Protein AF-A0A1J4JTQ0-F1 (afdb_monomer)

Organism: NCBI:txid1144522

pLDDT: mean 70.27, std 13.21, range [45.16, 94.12]

Sequence (98 aa):
MDFAPSFDVSWDAPAAPTPKPAPVQVQPAIQKPKLDAFGVDEAFANFQPNFSTEVEQQKLIQPDPVPPINDISNTAAAQIFSDFCKNKFGFTPVFNQK

Secondary structure (DSSP, 8-state):
--------GGGGSPPPPPPPPPP----S-------TTSTHHHHHTT----S----------PPPPPPP----TTSHHHHHHHHHHHHHHS--------

Foldseek 3Di:
DDDDDDDDPVVVDPDDPDPDPDPDDPDDPDDPPPPVVDPVCVVCVPDDPPDDPDDPPDDPPDDDDDDDDQFCCPPPVLVVVQVVCCVPPNDGDDRHDD

Mean predicted aligned error: 22.01 Å

Solvent-accessible surface area (backbone atoms only — not comparable to full-atom values): 7130 Å² total; per-residue (Å²): 135,85,84,76,87,78,80,81,66,78,80,78,58,77,77,73,81,76,78,75,80,72,81,80,73,82,68,75,79,74,75,74,76,77,66,78,85,50,83,52,65,78,75,47,71,80,63,74,78,94,62,84,84,77,71,76,79,74,81,80,77,76,75,80,81,79,78,82,84,72,69,52,69,89,37,74,65,42,48,55,51,32,52,49,36,36,76,76,72,7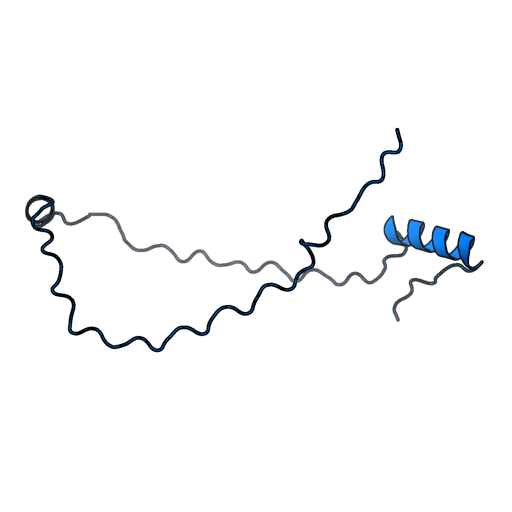2,42,74,76,79,68,78,71,128

Structure (mmCIF, N/CA/C/O backbone):
data_AF-A0A1J4JTQ0-F1
#
_entry.id   AF-A0A1J4JTQ0-F1
#
loop_
_atom_site.group_PDB
_atom_site.id
_atom_site.type_symbol
_atom_site.label_atom_id
_atom_site.label_alt_id
_atom_site.label_comp_id
_atom_site.label_asym_id
_atom_site.label_entity_id
_atom_site.label_seq_id
_atom_site.pdbx_PDB_ins_code
_atom_site.Cartn_x
_atom_site.Cartn_y
_atom_site.Cartn_z
_atom_site.occupancy
_atom_site.B_iso_or_equiv
_atom_site.auth_seq_id
_atom_site.auth_comp_id
_atom_site.auth_asym_id
_atom_site.auth_atom_id
_atom_site.pdbx_PDB_model_num
ATOM 1 N N . MET A 1 1 ? 23.248 -36.988 4.191 1.00 45.16 1 MET A N 1
ATOM 2 C CA . MET A 1 1 ? 21.977 -36.683 4.875 1.00 45.16 1 MET A CA 1
ATOM 3 C C . MET A 1 1 ? 21.374 -35.519 4.124 1.00 45.16 1 MET A C 1
ATOM 5 O O . MET A 1 1 ? 21.871 -34.411 4.267 1.00 45.16 1 MET A O 1
ATOM 9 N N . ASP A 1 2 ? 20.406 -35.796 3.257 1.00 55.28 2 ASP A N 1
ATOM 10 C CA . ASP A 1 2 ? 19.734 -34.768 2.465 1.00 55.28 2 ASP A CA 1
ATOM 11 C C . ASP A 1 2 ? 18.602 -34.169 3.295 1.00 55.28 2 ASP A C 1
ATOM 13 O O . ASP A 1 2 ? 17.637 -34.848 3.643 1.00 55.28 2 ASP A O 1
ATOM 17 N N . PHE A 1 3 ? 18.748 -32.897 3.658 1.00 59.88 3 PHE A N 1
ATOM 18 C CA . PHE A 1 3 ? 17.670 -32.124 4.254 1.00 59.88 3 PHE A CA 1
ATOM 19 C C . PHE A 1 3 ? 16.795 -31.604 3.111 1.00 59.88 3 PHE A C 1
ATOM 21 O O . PHE A 1 3 ? 17.137 -30.618 2.462 1.00 59.88 3 PHE A O 1
ATOM 28 N N . ALA A 1 4 ? 15.694 -32.299 2.830 1.00 62.00 4 ALA A N 1
ATOM 29 C CA . ALA A 1 4 ? 14.656 -31.814 1.931 1.00 62.00 4 ALA A CA 1
ATOM 30 C C . ALA A 1 4 ? 13.640 -31.014 2.764 1.00 62.00 4 ALA A C 1
ATOM 32 O O . ALA A 1 4 ? 12.892 -31.620 3.533 1.00 62.00 4 ALA A O 1
ATOM 33 N N . PRO A 1 5 ? 13.602 -29.672 2.675 1.00 67.00 5 PRO A N 1
ATOM 34 C CA . PRO A 1 5 ? 12.589 -28.904 3.382 1.00 67.00 5 PRO A CA 1
ATOM 35 C C . PRO A 1 5 ? 11.219 -29.173 2.744 1.00 67.00 5 PRO A C 1
ATOM 37 O O . PRO A 1 5 ? 10.954 -28.754 1.619 1.00 67.00 5 PRO A O 1
ATOM 40 N N . SER A 1 6 ? 10.341 -29.876 3.459 1.00 70.19 6 SER A N 1
ATOM 41 C CA . SER A 1 6 ? 8.919 -29.946 3.125 1.00 70.19 6 SER A CA 1
ATOM 42 C C . SER A 1 6 ? 8.226 -28.720 3.712 1.00 70.19 6 SER A C 1
ATOM 44 O O . SER A 1 6 ? 8.169 -28.562 4.931 1.00 70.19 6 SER A O 1
ATOM 46 N N . PHE A 1 7 ? 7.724 -27.837 2.855 1.00 64.25 7 PHE A N 1
ATOM 47 C CA . PHE A 1 7 ? 6.892 -26.720 3.286 1.00 64.25 7 PHE A CA 1
ATOM 48 C C . PHE A 1 7 ? 5.479 -27.253 3.555 1.00 64.25 7 PHE A C 1
ATOM 50 O O . PHE A 1 7 ? 4.851 -27.804 2.652 1.00 64.25 7 PHE A O 1
ATOM 57 N N . ASP A 1 8 ? 4.999 -27.150 4.793 1.00 63.84 8 ASP A N 1
ATOM 58 C CA . ASP A 1 8 ? 3.634 -27.536 5.148 1.00 63.84 8 ASP A CA 1
ATOM 59 C C . ASP A 1 8 ? 2.659 -26.459 4.633 1.00 63.84 8 ASP A C 1
ATOM 61 O O . ASP A 1 8 ? 2.689 -25.305 5.060 1.00 63.84 8 ASP A O 1
ATOM 65 N N . VAL A 1 9 ? 1.835 -26.822 3.646 1.00 59.84 9 VAL A N 1
ATOM 66 C CA . VAL A 1 9 ? 0.909 -25.921 2.923 1.00 59.84 9 VAL A CA 1
ATOM 67 C C . VAL A 1 9 ? -0.408 -25.724 3.697 1.00 59.84 9 VAL A C 1
ATOM 69 O O . VAL A 1 9 ? -1.338 -25.080 3.223 1.00 59.84 9 VAL A O 1
ATOM 72 N N . SER A 1 10 ? -0.509 -26.241 4.922 1.00 63.38 10 SER A N 1
ATOM 73 C CA . SER A 1 10 ? -1.732 -26.179 5.737 1.00 63.38 10 SER A CA 1
ATOM 74 C C . SER A 1 10 ? -2.139 -24.771 6.202 1.00 63.38 10 SER A C 1
ATOM 76 O O . SER A 1 10 ? -3.251 -24.602 6.701 1.00 63.38 10 SER A O 1
ATOM 78 N N . TRP A 1 11 ? -1.304 -23.748 5.994 1.00 61.84 11 TRP A N 1
ATOM 79 C CA . TRP A 1 11 ? -1.642 -22.350 6.296 1.00 61.84 11 TRP A CA 1
ATOM 80 C C . TRP A 1 11 ? -2.458 -21.644 5.196 1.00 61.84 11 TRP A C 1
ATOM 82 O O . TRP A 1 11 ? -3.105 -20.642 5.486 1.00 61.84 11 TRP A O 1
ATOM 92 N N . ASP A 1 12 ? -2.452 -22.167 3.962 1.00 56.19 12 ASP A N 1
ATOM 93 C CA . ASP A 1 12 ? -3.169 -21.598 2.803 1.00 56.19 12 ASP A CA 1
ATOM 94 C C . ASP A 1 12 ? -4.558 -22.242 2.603 1.00 56.19 12 ASP A C 1
ATOM 96 O O . ASP A 1 12 ? -5.215 -22.100 1.571 1.00 56.19 12 ASP A O 1
ATOM 100 N N . ALA A 1 13 ? -5.027 -22.997 3.602 1.00 65.12 13 ALA A N 1
ATOM 101 C CA . ALA A 1 13 ? -6.373 -23.542 3.591 1.00 65.12 13 ALA A CA 1
ATOM 102 C C . ALA A 1 13 ? -7.386 -22.405 3.830 1.00 65.12 13 ALA A C 1
ATOM 104 O O . ALA A 1 13 ? -7.284 -21.700 4.840 1.00 65.12 13 ALA A O 1
ATOM 105 N N . PRO A 1 14 ? -8.390 -22.218 2.952 1.00 64.56 14 PRO A N 1
ATOM 106 C CA . PRO A 1 14 ? -9.428 -21.226 3.184 1.00 64.56 14 PRO A CA 1
ATOM 107 C C . PRO A 1 14 ? -10.135 -21.542 4.502 1.00 64.56 14 PRO A C 1
ATOM 109 O O . PRO A 1 14 ? -10.535 -22.684 4.744 1.00 64.56 14 PRO A O 1
ATOM 112 N N . ALA A 1 15 ? -10.280 -20.528 5.360 1.00 67.94 15 ALA A N 1
ATOM 113 C CA . ALA A 1 15 ? -11.002 -20.662 6.617 1.00 67.94 15 ALA A CA 1
ATOM 114 C C . ALA A 1 15 ? -12.380 -21.279 6.341 1.00 67.94 15 ALA A C 1
ATOM 116 O O . ALA A 1 15 ? -13.142 -20.773 5.512 1.00 67.94 15 ALA A O 1
ATOM 117 N N . ALA A 1 16 ? -12.680 -22.397 7.007 1.00 70.56 16 ALA A N 1
ATOM 118 C C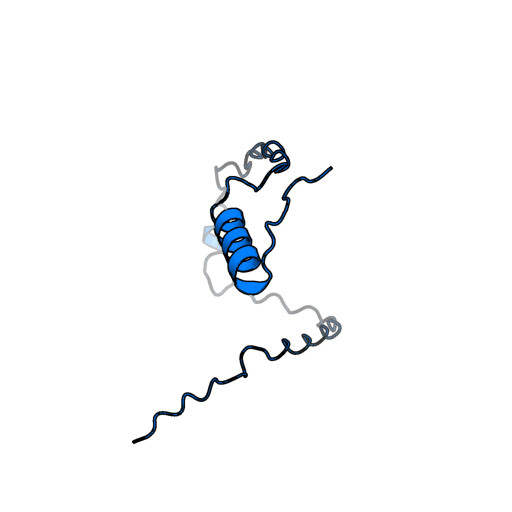A . ALA A 1 16 ? -13.964 -23.062 6.858 1.00 70.56 16 ALA A CA 1
ATOM 119 C C . ALA A 1 16 ? -15.094 -22.053 7.141 1.00 70.56 16 ALA A C 1
ATOM 121 O O . ALA A 1 16 ? -14.975 -21.261 8.083 1.00 70.56 16 ALA A O 1
ATOM 122 N N . PRO A 1 17 ? -16.178 -22.048 6.344 1.00 67.12 17 PRO A N 1
ATOM 123 C CA . PRO A 1 17 ? -17.279 -21.123 6.559 1.00 67.12 17 PRO A CA 1
ATOM 124 C C . PRO A 1 17 ? -17.818 -21.308 7.977 1.00 67.12 17 PRO A C 1
ATOM 126 O O . PRO A 1 17 ? -18.150 -22.420 8.394 1.00 67.12 17 PRO A O 1
ATOM 129 N N . THR A 1 18 ? -17.878 -20.210 8.728 1.00 68.88 18 THR A N 1
ATOM 130 C CA . THR A 1 18 ? -18.458 -20.194 10.067 1.00 68.88 18 THR A CA 1
ATOM 131 C C . THR A 1 18 ? -19.891 -20.730 9.997 1.00 68.88 18 THR A C 1
ATOM 133 O O . THR A 1 18 ? -20.664 -20.298 9.133 1.00 68.88 18 THR A O 1
ATOM 136 N N . PRO A 1 19 ? -20.282 -21.682 10.868 1.00 68.50 19 PRO A N 1
ATOM 137 C CA . PRO A 1 19 ? -21.652 -22.164 10.898 1.00 68.50 19 PRO A CA 1
ATOM 138 C C . PRO A 1 19 ? -22.593 -20.981 11.117 1.00 68.50 19 PRO A C 1
ATOM 140 O O . PRO A 1 19 ? -22.382 -20.166 12.018 1.00 68.50 19 PRO A O 1
ATOM 143 N N . LYS A 1 20 ? -23.639 -20.883 10.291 1.00 65.88 20 LYS A N 1
ATOM 144 C CA . LYS A 1 20 ? -24.706 -19.900 10.485 1.00 65.88 20 LYS A CA 1
ATOM 145 C C . LYS A 1 20 ? -25.228 -20.034 11.925 1.00 65.88 20 LYS A C 1
ATOM 147 O O . LYS A 1 20 ? -25.507 -21.166 12.331 1.00 65.88 20 LYS A O 1
ATOM 152 N N . PRO A 1 21 ? -25.386 -18.933 12.684 1.00 59.84 21 PRO A N 1
ATOM 153 C CA . PRO A 1 21 ? -25.974 -18.996 14.013 1.00 59.84 21 PRO A CA 1
ATOM 154 C C . PRO A 1 21 ? -27.308 -19.734 13.934 1.00 59.84 21 PRO A C 1
ATOM 156 O O . PRO A 1 21 ? -28.173 -19.377 13.125 1.00 59.84 21 PRO A O 1
ATOM 159 N N . ALA A 1 22 ? -27.454 -20.790 14.732 1.00 69.06 22 ALA A N 1
ATOM 160 C CA . ALA A 1 22 ? -28.739 -21.446 14.883 1.00 69.06 22 ALA A CA 1
ATOM 161 C C . ALA A 1 22 ? -29.765 -20.394 15.344 1.00 69.06 22 ALA A C 1
ATOM 163 O O . ALA A 1 22 ? -29.412 -19.521 16.146 1.00 69.06 22 ALA A O 1
ATOM 164 N N . PRO A 1 23 ? -31.011 -20.427 14.841 1.00 61.09 23 PRO A N 1
ATOM 165 C CA . PRO A 1 23 ? -32.046 -19.536 15.336 1.00 61.09 23 PRO A CA 1
ATOM 166 C C . PRO A 1 23 ? -32.146 -19.696 16.852 1.00 61.09 23 PRO A C 1
ATOM 168 O O . PRO A 1 23 ? -32.291 -20.810 17.358 1.00 61.09 23 PRO A O 1
ATOM 171 N N . VAL A 1 24 ? -32.019 -18.575 17.562 1.00 59.31 24 VAL A N 1
ATOM 172 C CA . VAL A 1 24 ? -32.155 -18.513 19.015 1.00 59.31 24 VAL A CA 1
ATOM 173 C C . VAL A 1 24 ? -33.545 -19.037 19.355 1.00 59.31 24 VAL A C 1
ATOM 175 O O . VAL A 1 24 ? -34.550 -18.375 19.099 1.00 59.31 24 VAL A O 1
ATOM 178 N N . GLN A 1 25 ? -33.613 -20.250 19.899 1.00 54.28 25 GLN A N 1
ATOM 179 C CA . GLN A 1 25 ? -34.822 -20.698 20.567 1.00 54.28 25 GLN A CA 1
ATOM 180 C C . GLN A 1 25 ? -35.018 -19.769 21.759 1.00 54.28 25 GLN A C 1
ATOM 182 O O . GLN A 1 25 ? -34.127 -19.637 22.599 1.00 54.28 25 GLN A O 1
ATOM 187 N N . VAL A 1 26 ? -36.163 -19.091 21.799 1.00 53.75 26 VAL A N 1
ATOM 188 C CA . VAL A 1 26 ? -36.593 -18.301 22.951 1.00 53.75 26 VAL A CA 1
ATOM 189 C C . VAL A 1 26 ? -36.642 -19.260 24.138 1.00 53.75 26 VAL A C 1
ATOM 191 O O . VAL A 1 26 ? -37.577 -20.047 24.270 1.00 53.75 26 VAL A O 1
ATOM 194 N N . GLN A 1 27 ? -35.591 -19.260 24.959 1.00 52.56 27 GLN A N 1
ATOM 195 C CA . GLN A 1 27 ? -35.599 -19.987 26.219 1.00 52.56 27 GLN A CA 1
ATOM 196 C C . GLN A 1 27 ? -36.726 -19.396 27.074 1.00 52.56 27 GLN A C 1
ATOM 198 O O . GLN A 1 27 ? -36.840 -18.166 27.148 1.00 52.56 27 GLN A O 1
ATOM 203 N N . PRO A 1 28 ? -37.575 -20.223 27.712 1.00 51.38 28 PRO A N 1
ATOM 204 C CA . PRO A 1 28 ? -38.489 -19.717 28.724 1.00 51.38 28 PRO A CA 1
ATOM 205 C C . PRO A 1 28 ? -37.657 -18.951 29.751 1.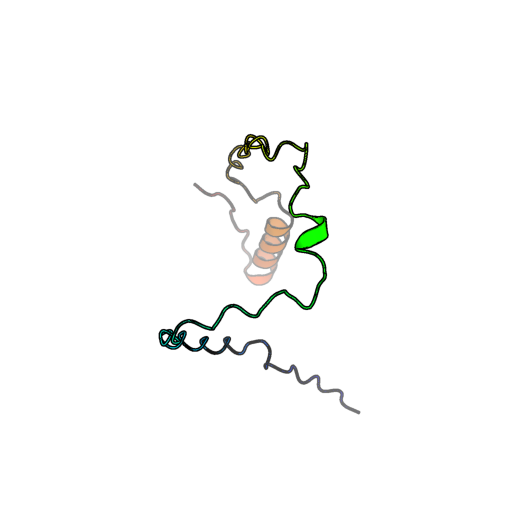00 51.38 28 PRO A C 1
ATOM 207 O O . PRO A 1 28 ? -36.580 -19.417 30.121 1.00 51.38 28 PRO A O 1
ATOM 210 N N . ALA A 1 29 ? -38.135 -17.760 30.126 1.00 56.38 29 ALA A N 1
ATOM 211 C CA . ALA A 1 29 ? -37.446 -16.800 30.981 1.00 56.38 29 ALA A CA 1
ATOM 212 C C . ALA A 1 29 ? -36.585 -17.506 32.036 1.00 56.38 29 ALA A C 1
ATOM 214 O O . ALA A 1 29 ? -37.106 -18.088 32.990 1.00 56.38 29 ALA A O 1
ATOM 215 N N . ILE A 1 30 ? -35.267 -17.479 31.820 1.00 53.53 30 ILE A N 1
ATOM 216 C CA . ILE A 1 30 ? -34.279 -17.950 32.782 1.00 53.53 30 ILE A CA 1
ATOM 217 C C . ILE A 1 30 ? -34.605 -17.212 34.076 1.00 53.53 30 ILE A C 1
ATOM 219 O O . ILE A 1 30 ? -34.555 -15.979 34.119 1.00 53.53 30 ILE A O 1
ATOM 223 N N . GLN A 1 31 ? -35.027 -17.956 35.099 1.00 58.84 31 GLN A N 1
ATOM 224 C CA . GLN A 1 31 ? -35.225 -17.402 36.430 1.00 58.84 31 GLN A CA 1
ATOM 225 C C . GLN A 1 31 ? -33.942 -16.657 36.782 1.00 58.84 31 GLN A C 1
ATOM 227 O O . GLN A 1 31 ? -32.864 -17.253 36.748 1.00 58.84 31 GLN A O 1
ATOM 232 N N . LYS A 1 32 ? -34.056 -15.346 37.032 1.00 58.28 32 LYS A N 1
ATOM 233 C CA . LYS A 1 32 ? -32.929 -14.506 37.442 1.00 58.28 32 LYS A CA 1
ATOM 234 C C . LYS A 1 32 ? -32.160 -15.276 38.522 1.00 58.28 32 LYS A C 1
ATOM 236 O O . LYS A 1 32 ? -32.784 -15.613 39.533 1.00 58.28 32 LYS A O 1
ATOM 241 N N . PRO A 1 33 ? -30.874 -15.614 38.324 1.00 53.28 33 PRO A N 1
ATOM 242 C CA . PRO A 1 33 ? -30.104 -16.229 39.390 1.00 53.28 33 PRO A CA 1
ATOM 243 C C . PRO A 1 33 ? -30.156 -15.267 40.575 1.00 53.28 33 PRO A C 1
ATOM 245 O O . PRO A 1 33 ? -29.853 -14.083 40.426 1.00 53.28 33 PRO A O 1
ATOM 248 N N . LYS A 1 34 ? -30.639 -15.754 41.721 1.00 58.09 34 LYS A N 1
ATOM 249 C CA . LYS A 1 34 ? -30.648 -14.979 42.959 1.00 58.09 34 LYS A CA 1
ATOM 250 C C . LYS A 1 34 ? -29.211 -14.573 43.255 1.00 58.09 34 LYS A C 1
ATOM 252 O O . LYS A 1 34 ? -28.366 -15.429 43.506 1.00 58.09 34 LYS A O 1
ATOM 257 N N . LEU A 1 35 ? -28.956 -13.271 43.208 1.00 52.75 35 LEU A N 1
ATOM 258 C CA . LEU A 1 35 ? -27.675 -12.658 43.543 1.00 52.75 35 LEU A CA 1
ATOM 259 C C . LEU A 1 35 ? -27.457 -12.609 45.072 1.00 52.75 35 LEU A C 1
ATOM 261 O O . LEU A 1 35 ? -26.556 -11.933 45.533 1.00 52.75 35 LEU A O 1
ATOM 265 N N . ASP A 1 36 ? -28.228 -13.371 45.858 1.00 54.47 36 ASP A N 1
ATOM 266 C CA . ASP A 1 36 ? -28.169 -13.409 47.329 1.00 54.47 36 ASP A CA 1
ATOM 267 C C . ASP A 1 36 ? -26.831 -13.963 47.880 1.00 54.47 36 ASP A C 1
ATOM 269 O O . ASP A 1 36 ? -26.581 -13.910 49.081 1.00 54.47 36 ASP A O 1
ATOM 273 N N . ALA A 1 37 ? -25.963 -14.533 47.033 1.00 53.41 37 ALA A N 1
ATOM 274 C CA . ALA A 1 37 ? -24.696 -15.147 47.455 1.00 53.41 37 ALA A CA 1
ATOM 275 C C . ALA A 1 37 ? -23.536 -14.150 47.620 1.00 53.41 37 ALA A C 1
ATOM 277 O O . ALA A 1 37 ? -22.519 -14.480 48.229 1.00 53.41 37 ALA A O 1
ATOM 278 N N . PHE A 1 38 ? -23.680 -12.933 47.103 1.00 55.47 38 PHE A N 1
ATOM 279 C CA . PHE A 1 38 ? -22.744 -11.851 47.366 1.00 55.47 38 PHE A CA 1
ATOM 280 C C . PHE A 1 38 ? -23.531 -10.820 48.169 1.00 55.47 38 PHE A C 1
ATOM 282 O O . PHE A 1 38 ? -24.494 -10.281 47.642 1.00 55.47 38 PHE A O 1
ATOM 289 N N . GLY A 1 39 ? -23.168 -10.560 49.432 1.00 54.81 39 GLY A N 1
ATOM 290 C CA . GLY A 1 39 ? -23.816 -9.580 50.332 1.00 54.81 39 GLY A CA 1
ATOM 291 C C . GLY A 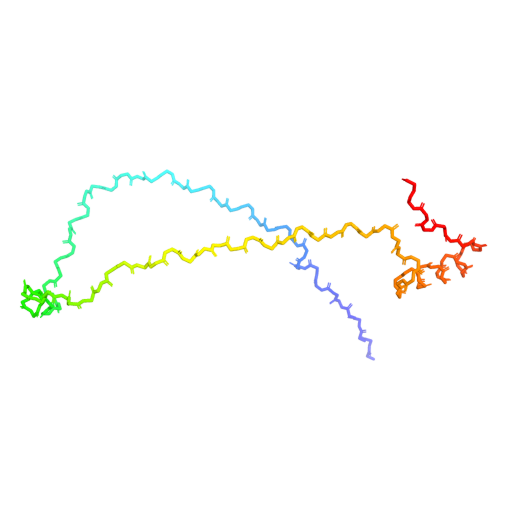1 39 ? -23.676 -8.116 49.883 1.00 54.81 39 GLY A C 1
ATOM 292 O O . GLY A 1 39 ? -23.383 -7.227 50.673 1.00 54.81 39 GLY A O 1
ATOM 293 N N . VAL A 1 40 ? -23.812 -7.888 48.584 1.00 56.75 40 VAL A N 1
ATOM 294 C CA . VAL A 1 40 ? -23.647 -6.647 47.842 1.00 56.75 40 VAL A CA 1
ATOM 295 C C . VAL A 1 40 ? -24.963 -5.867 47.874 1.00 56.75 40 VAL A C 1
ATOM 297 O O . VAL A 1 40 ? -24.942 -4.642 47.881 1.00 56.75 40 VAL A O 1
ATOM 300 N N . ASP A 1 41 ? -26.106 -6.542 47.994 1.00 57.75 41 ASP A N 1
ATOM 301 C CA . ASP A 1 41 ? -27.408 -5.874 47.931 1.00 57.75 41 ASP A CA 1
ATOM 302 C C . ASP A 1 41 ? -27.635 -4.898 49.102 1.00 57.75 41 ASP A C 1
ATOM 304 O O . ASP A 1 41 ? -28.071 -3.771 48.879 1.00 57.75 41 ASP A O 1
ATOM 308 N N . GLU A 1 42 ? -27.259 -5.246 50.337 1.00 60.31 42 GLU A N 1
ATOM 309 C CA . GLU A 1 42 ? -27.434 -4.344 51.492 1.00 60.31 42 GLU A CA 1
ATOM 310 C C . GLU A 1 42 ? -26.358 -3.247 51.574 1.00 60.31 42 GLU A C 1
ATOM 312 O O . GLU A 1 42 ? -26.639 -2.127 52.005 1.00 60.31 42 GLU A O 1
ATOM 317 N N . ALA A 1 43 ? -25.132 -3.534 51.123 1.00 59.78 43 ALA A N 1
ATOM 318 C CA . ALA A 1 43 ? -24.004 -2.603 51.207 1.00 59.78 43 ALA A CA 1
ATOM 319 C C . ALA A 1 43 ? -24.081 -1.454 50.183 1.00 59.78 43 ALA A C 1
ATOM 321 O O . ALA A 1 43 ? -23.488 -0.396 50.398 1.00 59.78 43 ALA A O 1
ATOM 322 N N . PHE A 1 44 ? -24.821 -1.643 49.087 1.00 58.31 44 PHE A N 1
ATOM 323 C CA . PHE A 1 44 ? -24.948 -0.661 48.007 1.00 58.31 44 PHE A CA 1
ATOM 324 C C . PHE A 1 44 ? -26.357 -0.061 47.876 1.00 58.31 44 PHE A C 1
ATOM 326 O O . PHE A 1 44 ? -26.521 0.905 47.132 1.00 58.31 44 PHE A O 1
ATOM 333 N N . ALA A 1 45 ? -27.352 -0.542 48.636 1.00 60.91 45 ALA A N 1
ATOM 334 C CA . ALA A 1 45 ? -28.741 -0.059 48.577 1.00 60.91 45 ALA A CA 1
ATOM 335 C C . ALA A 1 45 ? -28.899 1.460 48.798 1.00 60.91 45 ALA A C 1
ATOM 337 O O . ALA A 1 45 ? -29.840 2.059 48.284 1.00 60.91 45 ALA A O 1
ATOM 338 N N . ASN A 1 46 ? -27.972 2.090 49.527 1.00 59.56 46 ASN A N 1
ATOM 339 C CA . ASN A 1 46 ? -27.968 3.534 49.795 1.00 59.56 46 ASN A CA 1
ATOM 340 C C . ASN A 1 46 ? -26.722 4.252 49.253 1.00 59.56 46 ASN A C 1
ATOM 342 O O . ASN A 1 46 ? -26.500 5.425 49.560 1.00 59.56 46 ASN A O 1
ATOM 346 N N . PHE A 1 47 ? -25.882 3.567 48.474 1.00 63.53 47 PHE A N 1
ATOM 347 C CA . PHE A 1 47 ? -24.688 4.181 47.913 1.00 63.53 47 PHE A CA 1
ATOM 348 C C . PHE A 1 47 ? -25.077 4.983 46.670 1.00 63.53 47 PHE A C 1
ATOM 350 O O . PHE A 1 47 ? -25.260 4.427 45.590 1.00 63.53 47 PHE A O 1
ATOM 357 N N . GLN A 1 48 ? -25.223 6.299 46.827 1.00 66.06 48 GLN A N 1
ATOM 358 C CA . GLN A 1 48 ? -25.302 7.219 45.696 1.00 66.06 48 GLN A CA 1
ATOM 359 C C . GLN A 1 48 ? -23.874 7.576 45.263 1.00 66.06 48 GLN A C 1
ATOM 361 O O . GLN A 1 48 ? -23.204 8.338 45.966 1.00 66.06 48 GLN A O 1
ATOM 366 N N . PRO A 1 49 ? -23.364 7.035 44.145 1.00 63.88 49 PRO A N 1
ATOM 367 C CA . PRO A 1 49 ? -22.084 7.478 43.618 1.00 63.88 49 PRO A CA 1
ATOM 368 C C . PRO A 1 49 ? -22.145 8.973 43.274 1.00 63.88 49 PRO A C 1
ATOM 370 O O . PRO A 1 49 ? -22.918 9.387 42.418 1.00 63.88 49 PRO A O 1
ATOM 373 N N . ASN A 1 50 ? -21.310 9.786 43.925 1.00 66.12 50 ASN A N 1
ATOM 374 C CA . ASN A 1 50 ? -21.174 11.223 43.651 1.00 66.12 50 ASN A CA 1
ATOM 375 C C . ASN A 1 50 ? -20.165 11.506 42.518 1.00 66.12 50 ASN A C 1
ATOM 377 O O . ASN A 1 50 ? -19.371 12.442 42.595 1.00 66.12 50 ASN A O 1
ATOM 381 N N . PHE A 1 51 ? -20.126 10.653 41.494 1.00 65.75 51 PHE A N 1
ATOM 382 C CA . PHE A 1 51 ? -19.306 10.891 40.310 1.00 65.75 51 PHE A CA 1
ATOM 383 C C . PHE A 1 51 ? -20.212 11.140 39.111 1.00 65.75 51 PHE A C 1
ATOM 385 O O . PHE A 1 51 ? -21.208 10.445 38.909 1.00 65.75 51 PHE A O 1
ATOM 392 N N . SER A 1 52 ? -19.875 12.159 38.323 1.00 65.44 52 SER A N 1
ATOM 393 C CA . SER A 1 52 ? -20.586 12.427 37.079 1.00 65.44 52 SER A CA 1
ATOM 394 C C . SER A 1 52 ? -20.388 11.250 36.122 1.00 65.44 52 SER A C 1
ATOM 396 O O . SER A 1 52 ? -19.267 10.779 35.930 1.00 65.44 52 SER A O 1
ATOM 398 N N . THR A 1 53 ? -21.481 10.762 35.538 1.00 63.47 53 THR A N 1
ATOM 399 C CA . THR A 1 53 ? -21.458 9.760 34.457 1.00 63.47 53 THR A CA 1
ATOM 400 C C . THR A 1 53 ? -21.336 10.414 33.080 1.00 63.47 53 THR A C 1
ATOM 402 O O . THR A 1 53 ? -21.327 9.724 32.061 1.00 63.47 53 THR A O 1
ATOM 405 N N . GLU A 1 54 ? -21.223 11.744 33.040 1.00 64.94 54 GLU A N 1
ATOM 406 C CA . GLU A 1 54 ? -21.047 12.503 31.812 1.00 64.94 54 GLU A CA 1
ATOM 407 C C . GLU A 1 54 ? -19.613 12.331 31.313 1.00 64.94 54 GLU A C 1
ATOM 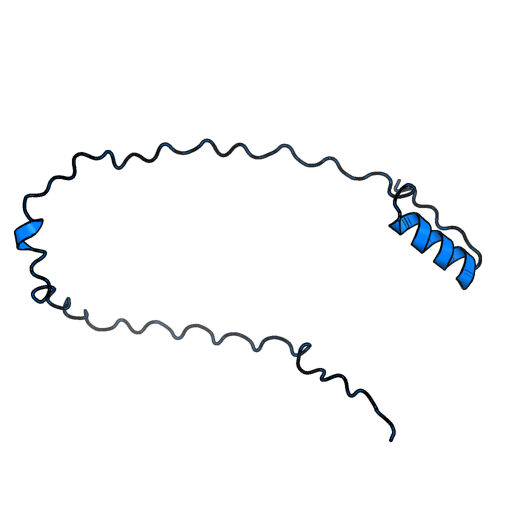409 O O . GLU A 1 54 ? -18.669 12.982 31.759 1.00 64.94 54 GLU A O 1
ATOM 414 N N . VAL A 1 55 ? -19.450 11.407 30.373 1.00 66.00 55 VAL A N 1
ATOM 415 C CA . VAL A 1 55 ? -18.256 11.336 29.539 1.00 66.00 55 VAL A CA 1
ATOM 416 C C . VAL A 1 55 ? -18.416 12.4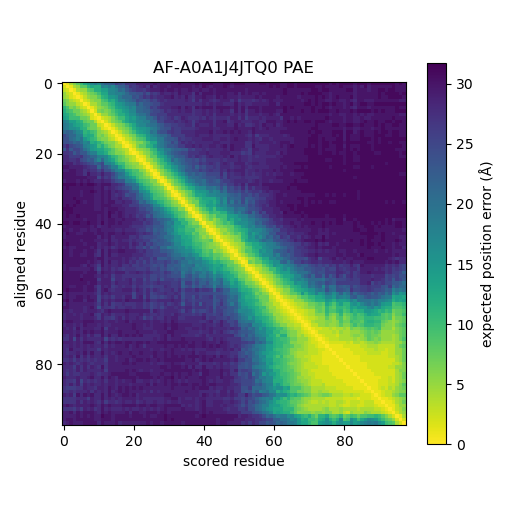17 28.475 1.00 66.00 55 VAL A C 1
ATOM 418 O O . VAL A 1 55 ? -19.247 12.272 27.577 1.00 66.00 55 VAL A O 1
ATOM 421 N N . GLU A 1 56 ? -17.658 13.513 28.577 1.00 68.44 56 GLU A N 1
ATOM 422 C CA . GLU A 1 56 ? -17.592 14.504 27.500 1.00 68.44 56 GLU A CA 1
ATOM 423 C C . GLU A 1 56 ? -17.249 13.782 26.193 1.00 68.44 56 GLU A C 1
ATOM 425 O O . GLU A 1 56 ? -16.229 13.092 26.089 1.00 68.44 56 GLU A O 1
ATOM 430 N N . GLN A 1 57 ? -18.122 13.914 25.190 1.00 68.12 57 GLN A N 1
ATOM 431 C CA . GLN A 1 57 ? -17.855 13.392 23.858 1.00 68.12 57 GLN A CA 1
ATOM 432 C C . GLN A 1 57 ? -16.604 14.087 23.328 1.00 68.12 57 GLN A C 1
ATOM 434 O O . GLN A 1 57 ? -16.641 15.250 22.922 1.00 68.12 57 GLN A O 1
ATOM 439 N N . GLN A 1 58 ? -15.483 13.367 23.340 1.00 69.19 58 GLN A N 1
ATOM 440 C CA . GLN A 1 58 ? -14.269 13.836 22.698 1.00 69.19 58 GLN A CA 1
ATOM 441 C C . GLN A 1 58 ? -14.599 14.121 21.238 1.00 69.19 58 GLN A C 1
ATOM 443 O O . GLN A 1 58 ? -15.084 13.256 20.505 1.00 69.19 58 GLN A O 1
ATOM 448 N N . LYS A 1 59 ? -14.362 15.366 20.826 1.00 71.38 59 LYS A N 1
ATOM 449 C CA . LYS A 1 59 ? -14.537 15.791 19.446 1.00 71.38 59 LYS A CA 1
ATOM 450 C C . LYS A 1 59 ? -13.599 14.944 18.590 1.00 71.38 59 LYS A C 1
ATOM 452 O O . LYS A 1 59 ? -12.386 15.137 18.630 1.00 71.38 59 LYS A O 1
ATOM 457 N N . LEU A 1 60 ? -14.156 13.984 17.855 1.00 71.62 60 LEU A N 1
ATOM 458 C CA . LEU A 1 60 ? -13.397 13.160 16.927 1.00 71.62 60 LEU A CA 1
ATOM 459 C C . LEU A 1 60 ? -12.927 14.075 15.793 1.00 71.62 60 LEU A C 1
ATOM 461 O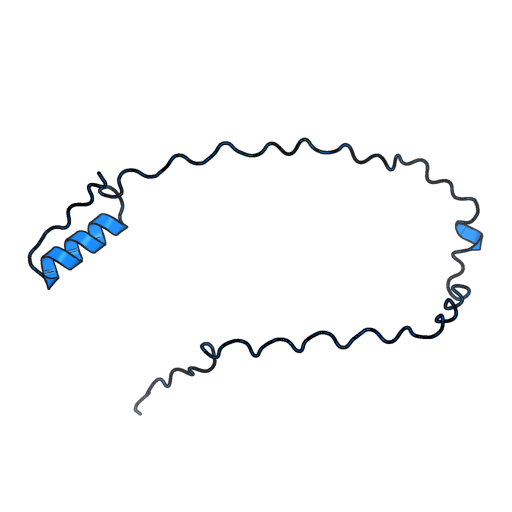 O . LEU A 1 60 ? -13.692 14.417 14.893 1.00 71.62 60 LEU A O 1
ATOM 465 N N . ILE A 1 61 ? -11.686 14.545 15.880 1.00 76.75 61 ILE A N 1
ATOM 466 C CA . ILE A 1 61 ? -11.059 15.286 14.792 1.00 76.75 61 ILE A CA 1
ATOM 467 C C . ILE A 1 61 ? -10.686 14.234 13.756 1.00 76.75 61 ILE A C 1
ATOM 469 O O . ILE A 1 61 ? -9.723 13.489 13.936 1.00 76.75 61 ILE A O 1
ATOM 473 N N . GLN A 1 62 ? -11.493 14.125 12.704 1.00 76.50 62 GLN A N 1
ATOM 474 C CA . GLN A 1 62 ? -11.121 13.309 11.561 1.00 76.50 62 GLN A CA 1
ATOM 475 C C . GLN A 1 62 ? -9.885 13.957 10.920 1.00 76.50 62 GLN A C 1
ATOM 477 O O . GLN A 1 62 ? -9.938 15.152 10.619 1.00 76.50 62 GLN A O 1
ATOM 482 N N . PRO A 1 63 ? -8.768 13.225 10.771 1.00 80.00 63 PRO A N 1
ATOM 483 C CA . PRO A 1 63 ? -7.581 13.774 10.136 1.00 80.00 63 PRO A CA 1
ATOM 484 C C . PRO A 1 63 ? -7.889 14.133 8.682 1.00 80.00 63 PRO A C 1
ATOM 486 O O . PRO A 1 63 ? -8.726 13.488 8.040 1.00 80.00 63 PRO A O 1
ATOM 489 N N . ASP A 1 64 ? -7.200 15.152 8.173 1.00 85.06 64 ASP A N 1
ATOM 490 C CA . ASP A 1 64 ? -7.334 15.556 6.778 1.00 85.06 64 ASP A CA 1
ATOM 491 C C . ASP A 1 64 ? -7.014 14.379 5.836 1.00 85.06 64 ASP A C 1
ATOM 493 O O . ASP A 1 64 ? -6.139 13.557 6.142 1.00 85.06 64 ASP A O 1
ATOM 497 N N . PRO A 1 65 ? -7.701 14.275 4.682 1.00 82.81 65 PRO A N 1
ATOM 498 C CA . PRO A 1 65 ? -7.405 13.252 3.691 1.00 82.81 65 PRO A CA 1
ATOM 499 C C . PRO A 1 65 ? -5.935 13.292 3.269 1.00 82.81 65 PRO A C 1
ATOM 501 O O . PRO A 1 65 ? -5.393 14.351 2.946 1.00 82.81 65 PRO A O 1
ATOM 504 N N . VAL A 1 66 ? -5.295 12.123 3.227 1.00 84.31 66 VAL A N 1
ATOM 505 C CA . VAL A 1 66 ? -3.927 12.005 2.716 1.00 84.31 66 VAL A CA 1
ATOM 506 C C . VAL A 1 66 ? -3.934 12.352 1.222 1.00 84.31 66 VAL A C 1
ATOM 508 O O . VAL A 1 66 ? -4.752 11.794 0.482 1.00 84.31 66 VAL A O 1
ATOM 511 N N . PRO A 1 67 ? -3.055 13.258 0.754 1.00 83.00 67 PRO A N 1
ATOM 512 C CA . PRO A 1 67 ? -2.983 13.599 -0.659 1.00 83.00 67 PRO A CA 1
ATOM 513 C C . PRO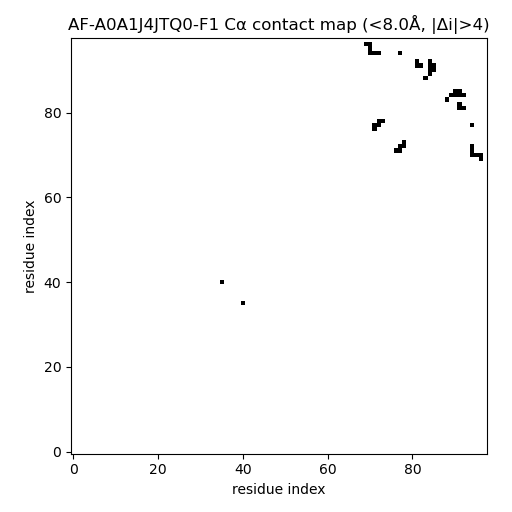 A 1 67 ? -2.595 12.374 -1.503 1.00 83.00 67 PRO A C 1
ATOM 515 O O . PRO A 1 67 ? -1.841 11.514 -1.037 1.00 83.00 67 PRO A O 1
ATOM 518 N N . PRO A 1 68 ? -3.082 12.283 -2.752 1.00 80.81 68 PRO A N 1
ATOM 519 C CA . PRO A 1 68 ? -2.729 11.188 -3.642 1.00 80.81 68 PRO A CA 1
ATOM 520 C C . PRO A 1 68 ? -1.232 11.210 -3.974 1.00 80.81 68 PRO A C 1
ATOM 522 O O . PRO A 1 68 ? -0.623 12.267 -4.154 1.00 80.81 68 PRO A O 1
ATOM 525 N N . ILE A 1 69 ? -0.644 10.019 -4.079 1.00 79.50 69 ILE A N 1
ATOM 526 C CA . ILE A 1 69 ? 0.728 9.850 -4.559 1.00 79.50 69 ILE A CA 1
ATOM 527 C C . ILE A 1 69 ? 0.682 9.868 -6.088 1.00 79.50 69 ILE A C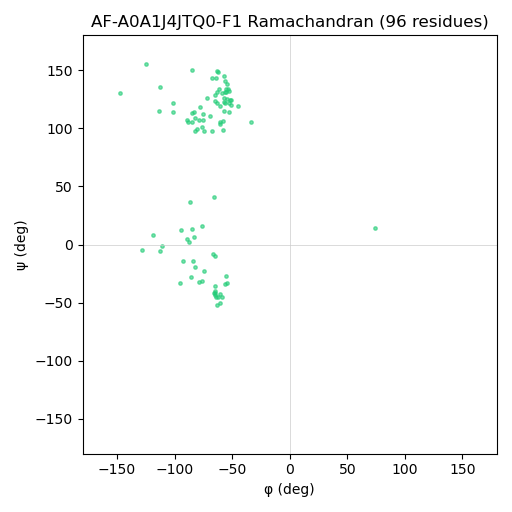 1
ATOM 529 O O . ILE A 1 69 ? 0.206 8.917 -6.700 1.00 79.50 69 ILE A O 1
ATOM 533 N N . ASN A 1 70 ? 1.182 10.947 -6.691 1.00 78.81 70 ASN A N 1
ATOM 534 C CA . ASN A 1 70 ? 1.154 11.144 -8.146 1.00 78.81 70 ASN A CA 1
ATOM 535 C C . ASN A 1 70 ? 2.418 10.639 -8.859 1.00 78.81 70 ASN A C 1
ATOM 537 O O . ASN A 1 70 ? 2.426 10.517 -10.079 1.00 78.81 70 ASN A O 1
ATOM 541 N N . ASP A 1 71 ? 3.494 10.367 -8.118 1.00 81.44 71 ASP A N 1
ATOM 542 C CA . ASP A 1 71 ? 4.748 9.881 -8.684 1.00 81.44 71 ASP A CA 1
ATOM 543 C C . ASP A 1 71 ? 5.455 8.939 -7.707 1.00 81.44 71 ASP A C 1
ATOM 545 O O . ASP A 1 71 ? 5.631 9.248 -6.527 1.00 81.44 71 ASP A O 1
ATOM 549 N N . ILE A 1 72 ? 5.865 7.782 -8.221 1.00 81.94 72 ILE A N 1
ATOM 550 C CA . ILE A 1 72 ? 6.620 6.768 -7.482 1.00 81.94 72 ILE A CA 1
ATOM 551 C C . ILE A 1 72 ? 8.061 6.635 -7.977 1.00 81.94 72 ILE A C 1
ATOM 553 O O . ILE A 1 72 ? 8.811 5.849 -7.402 1.00 81.94 72 ILE A O 1
ATOM 557 N N . SER A 1 73 ? 8.464 7.391 -9.005 1.00 82.56 73 SER A N 1
ATOM 558 C CA . SER A 1 73 ? 9.768 7.290 -9.673 1.00 82.56 73 SER A CA 1
ATOM 559 C C . SER A 1 73 ? 10.959 7.398 -8.714 1.00 82.56 73 SER A C 1
ATOM 561 O O . SER A 1 73 ? 11.956 6.707 -8.896 1.00 82.56 73 SER A O 1
ATOM 563 N N . ASN A 1 74 ? 10.823 8.188 -7.645 1.00 81.69 74 ASN A N 1
ATOM 564 C CA . ASN A 1 74 ? 11.863 8.409 -6.635 1.00 81.69 74 ASN A CA 1
ATOM 565 C C . ASN A 1 74 ? 11.839 7.405 -5.467 1.00 81.69 74 ASN A C 1
ATOM 567 O O . ASN A 1 74 ? 12.577 7.562 -4.494 1.00 81.69 74 ASN A O 1
ATOM 571 N N . THR A 1 75 ? 10.977 6.389 -5.511 1.00 86.19 75 THR A N 1
ATOM 572 C CA . THR A 1 75 ? 10.894 5.380 -4.446 1.00 86.19 75 THR A CA 1
ATOM 573 C C . THR A 1 75 ? 11.912 4.259 -4.654 1.00 86.19 75 THR A C 1
ATOM 575 O O . THR A 1 75 ? 12.217 3.870 -5.782 1.00 86.19 75 THR A O 1
ATOM 578 N N . ALA A 1 76 ? 12.383 3.654 -3.557 1.00 87.56 76 ALA A N 1
ATOM 579 C CA . ALA A 1 76 ? 13.246 2.470 -3.624 1.00 87.56 76 ALA A CA 1
ATOM 580 C C . ALA A 1 76 ? 12.595 1.321 -4.420 1.00 87.56 76 ALA A C 1
ATOM 582 O O . ALA A 1 76 ? 13.276 0.592 -5.136 1.00 87.56 76 ALA A O 1
ATOM 583 N N . ALA A 1 77 ? 11.266 1.194 -4.346 1.00 85.94 77 ALA A N 1
ATOM 584 C CA . ALA A 1 77 ? 10.507 0.207 -5.105 1.00 85.94 77 ALA A CA 1
ATOM 585 C C . ALA A 1 77 ? 10.576 0.451 -6.623 1.00 85.94 77 ALA A C 1
ATOM 587 O O . ALA A 1 77 ? 10.796 -0.497 -7.378 1.00 85.94 77 ALA A O 1
ATOM 588 N N . ALA A 1 78 ? 10.446 1.704 -7.076 1.00 88.19 78 ALA A N 1
ATOM 589 C CA . ALA A 1 78 ? 10.576 2.043 -8.493 1.00 88.19 78 ALA A CA 1
ATOM 590 C C . ALA A 1 78 ? 11.991 1.784 -9.021 1.00 88.19 78 ALA A C 1
ATOM 592 O O . ALA A 1 78 ? 12.138 1.300 -10.145 1.00 88.19 78 ALA A O 1
ATOM 593 N N . GLN A 1 79 ? 13.019 2.019 -8.201 1.00 89.56 79 GLN A N 1
ATOM 594 C CA . GLN A 1 79 ? 14.401 1.700 -8.559 1.00 89.56 79 GLN A CA 1
ATOM 595 C C . GLN A 1 79 ? 14.592 0.188 -8.756 1.00 89.56 79 GLN A C 1
ATOM 597 O O . GLN A 1 79 ? 15.029 -0.245 -9.820 1.00 89.56 79 GLN A O 1
ATOM 602 N N . ILE A 1 80 ? 14.172 -0.621 -7.775 1.00 91.94 80 ILE A N 1
ATOM 603 C CA . ILE A 1 80 ? 14.273 -2.090 -7.829 1.00 91.94 80 ILE A CA 1
ATOM 604 C C . ILE A 1 80 ? 13.514 -2.645 -9.040 1.00 91.94 80 ILE A C 1
ATOM 606 O O . ILE A 1 80 ? 14.025 -3.503 -9.762 1.00 91.94 80 ILE A O 1
ATOM 610 N N . PHE A 1 81 ? 12.299 -2.150 -9.282 1.00 90.38 81 PHE A N 1
ATOM 611 C CA . PHE A 1 81 ? 11.490 -2.577 -10.418 1.00 90.38 81 PHE A CA 1
ATOM 612 C C . PHE A 1 81 ? 12.123 -2.178 -11.756 1.00 90.38 81 PHE A C 1
ATOM 614 O O . PHE A 1 81 ? 12.171 -2.990 -12.679 1.00 90.38 81 PHE A O 1
ATOM 621 N N . SER A 1 82 ? 12.670 -0.965 -11.853 1.00 91.88 82 SER A N 1
ATOM 622 C CA . SER A 1 82 ? 13.375 -0.503 -13.055 1.00 91.88 82 SER A CA 1
ATOM 623 C C . SER A 1 82 ? 14.598 -1.352 -13.360 1.00 91.88 82 SER A C 1
ATOM 625 O O . SER A 1 82 ? 14.787 -1.766 -14.504 1.00 91.88 82 SER A O 1
ATOM 627 N N . ASP A 1 83 ? 15.398 -1.661 -12.340 1.00 92.69 83 ASP A N 1
ATOM 628 C CA . ASP A 1 83 ? 16.584 -2.501 -12.482 1.00 92.69 83 ASP A CA 1
ATOM 629 C C . ASP A 1 83 ? 16.204 -3.927 -12.893 1.00 92.69 83 ASP A C 1
ATOM 631 O O . ASP A 1 83 ? 16.836 -4.518 -13.771 1.00 92.69 83 ASP A O 1
ATOM 635 N N . PHE A 1 84 ? 15.124 -4.471 -12.328 1.00 93.25 84 PHE A N 1
ATOM 636 C CA . PHE A 1 84 ? 14.582 -5.762 -12.743 1.00 93.25 84 PHE A CA 1
ATOM 637 C C . PHE A 1 84 ? 14.149 -5.755 -14.215 1.00 93.25 84 PHE A C 1
ATOM 639 O O . PHE A 1 84 ? 14.576 -6.622 -14.981 1.00 93.25 84 PHE A O 1
ATOM 646 N N . CYS A 1 85 ? 13.352 -4.767 -14.631 1.00 92.62 85 CYS A N 1
ATOM 647 C CA . CYS A 1 85 ? 12.877 -4.644 -16.009 1.00 92.62 85 CYS A CA 1
ATOM 648 C C . CYS A 1 85 ? 14.029 -4.493 -17.004 1.00 92.62 85 CYS A C 1
ATOM 650 O O . CYS A 1 85 ? 14.061 -5.175 -18.032 1.00 92.62 85 CYS A O 1
ATOM 652 N N . LYS A 1 86 ? 15.023 -3.674 -16.659 1.00 93.75 86 LYS A N 1
ATOM 653 C CA . LYS A 1 86 ? 16.211 -3.461 -17.482 1.00 93.75 86 LYS A CA 1
ATOM 654 C C . LYS A 1 86 ? 17.035 -4.738 -17.624 1.00 93.75 86 LYS A C 1
ATOM 656 O O . LYS A 1 86 ? 17.421 -5.089 -18.735 1.00 93.75 86 LYS A O 1
ATOM 661 N N . ASN A 1 87 ? 17.253 -5.466 -16.530 1.00 94.12 87 ASN A N 1
ATOM 662 C CA . ASN A 1 87 ? 18.083 -6.671 -16.529 1.00 94.12 87 ASN A CA 1
ATOM 663 C C . ASN A 1 87 ? 17.394 -7.894 -17.150 1.00 94.12 87 ASN A C 1
ATOM 665 O O . ASN A 1 87 ? 18.072 -8.762 -17.696 1.00 94.12 87 ASN A O 1
ATOM 669 N N . LYS A 1 88 ? 16.065 -8.001 -17.046 1.00 93.75 88 LYS A N 1
ATOM 670 C CA . LYS A 1 88 ? 15.309 -9.162 -17.546 1.00 93.75 88 LYS A CA 1
ATOM 671 C C . LYS A 1 88 ? 14.733 -8.967 -18.941 1.00 93.75 88 LYS A C 1
ATOM 673 O O . LYS A 1 88 ? 14.645 -9.938 -19.685 1.00 93.75 88 LYS A O 1
ATOM 678 N N . PHE A 1 89 ? 14.344 -7.743 -19.283 1.00 92.75 89 PHE A N 1
ATOM 679 C CA . PHE A 1 89 ? 13.577 -7.453 -20.495 1.00 92.75 89 PHE A CA 1
ATOM 680 C C . PHE A 1 89 ? 14.186 -6.337 -21.354 1.00 92.75 89 PHE A C 1
ATOM 682 O O . PHE A 1 89 ? 13.686 -6.078 -22.445 1.00 92.75 89 PHE A O 1
ATOM 689 N N . GLY A 1 90 ? 15.258 -5.678 -20.898 1.00 92.31 90 GLY A N 1
ATOM 690 C CA . GLY A 1 90 ? 15.982 -4.679 -21.688 1.00 92.31 90 GLY A CA 1
ATOM 691 C C . GLY A 1 90 ? 15.268 -3.335 -21.853 1.00 92.31 90 GLY A C 1
ATOM 692 O O . GLY A 1 90 ? 15.677 -2.546 -22.701 1.00 92.31 90 GLY A O 1
ATOM 693 N N . PHE A 1 91 ? 14.227 -3.048 -21.063 1.00 89.75 91 PHE A N 1
ATOM 694 C CA . PHE A 1 91 ? 13.510 -1.769 -21.109 1.00 89.75 91 PHE A CA 1
ATOM 695 C C . PHE A 1 91 ? 13.457 -1.084 -19.740 1.00 89.75 91 PHE A C 1
ATOM 697 O O . PHE A 1 91 ? 13.502 -1.740 -18.699 1.00 89.75 91 PHE A O 1
ATOM 704 N N . THR A 1 92 ? 13.314 0.243 -19.755 1.00 87.69 92 THR A N 1
ATOM 705 C CA . THR A 1 92 ? 13.095 1.054 -18.551 1.00 87.69 92 THR A CA 1
ATOM 706 C C . THR A 1 92 ? 11.610 1.412 -18.444 1.00 87.69 92 THR A C 1
ATOM 708 O O . THR A 1 92 ? 11.074 2.013 -19.379 1.00 87.69 92 THR A O 1
ATOM 711 N N . PRO A 1 93 ? 10.925 1.047 -17.348 1.00 83.19 93 PRO A N 1
ATOM 712 C CA . PRO A 1 93 ? 9.523 1.387 -17.151 1.00 83.19 93 PRO A CA 1
ATOM 713 C C . PRO A 1 93 ? 9.345 2.899 -16.965 1.00 83.19 93 PRO A C 1
ATOM 715 O O . PRO A 1 93 ? 10.163 3.572 -16.341 1.00 83.19 93 PRO A O 1
ATOM 718 N N . VAL A 1 94 ? 8.253 3.433 -17.513 1.00 84.50 94 VAL A N 1
ATOM 719 C CA . VAL A 1 94 ? 7.862 4.839 -17.361 1.00 84.50 94 VAL A CA 1
ATOM 720 C C . VAL A 1 94 ? 6.764 4.904 -16.304 1.00 84.50 94 VAL A C 1
ATOM 722 O O . VAL A 1 94 ? 5.673 4.388 -16.520 1.00 84.50 94 VAL A O 1
ATOM 725 N N . PHE A 1 95 ? 7.042 5.537 -15.164 1.00 79.88 95 PHE A N 1
ATOM 726 C CA . PHE A 1 95 ? 6.118 5.615 -14.017 1.00 79.88 95 PHE A CA 1
ATOM 727 C C . PHE A 1 95 ? 5.099 6.759 -14.108 1.00 79.88 95 PHE A C 1
ATOM 729 O O . PHE A 1 95 ? 4.451 7.099 -13.124 1.00 79.88 95 PHE A O 1
ATOM 736 N N . ASN A 1 96 ? 4.963 7.363 -15.286 1.00 71.19 96 ASN A N 1
ATOM 737 C CA . ASN A 1 96 ? 4.135 8.540 -15.493 1.00 71.19 96 ASN A CA 1
ATOM 738 C C . ASN A 1 96 ? 2.653 8.132 -15.501 1.00 71.19 96 ASN A C 1
ATOM 740 O O . ASN A 1 96 ? 2.191 7.502 -16.455 1.00 71.19 96 ASN A O 1
ATOM 744 N N . GLN A 1 97 ? 1.917 8.469 -14.442 1.00 61.31 97 GLN A N 1
ATOM 745 C CA . GLN A 1 97 ? 0.462 8.350 -14.422 1.00 61.31 97 GLN A CA 1
ATOM 746 C C . GLN A 1 97 ? -0.124 9.652 -14.973 1.00 61.31 97 GLN A C 1
ATOM 748 O O . GLN A 1 97 ? -0.045 10.698 -14.335 1.00 61.31 97 GLN A O 1
ATOM 753 N N . LYS A 1 98 ? -0.627 9.591 -16.207 1.00 51.97 98 LYS A N 1
ATOM 754 C CA . LYS A 1 98 ? -1.487 10.636 -16.771 1.00 51.97 98 LYS A CA 1
ATOM 755 C C . LYS A 1 98 ? -2.857 10.614 -16.109 1.00 51.97 98 LYS A C 1
ATOM 757 O O . LYS A 1 98 ? -3.340 9.490 -15.848 1.00 51.97 98 LYS A O 1
#

Radius of gyration: 32.02 Å; Cα contacts (8 Å, |Δi|>4): 23; chains: 1; bounding box: 60×52×73 Å